Protein AF-A0A925IG98-F1 (afdb_monomer)

Radius of gyration: 24.29 Å; Cα contacts (8 Å, |Δi|>4): 171; chains: 1; bounding box: 47×58×49 Å

Mean predicted aligned error: 14.17 Å

Sequence (116 aa):
MDYAIVSVPAAPVRRKPMHRKEMVNQLLFGETVKVLKSKNELWVKIRSLHDNYEGWMTNTMLEAIDEDTATTRSSAPATCSTRGSASDSRPRSASPPARTRTCSGPKRPAWPKRPR

Secondary structure (DSSP, 8-state):
--EEEE-SSEEEEESSSSTTSPEEEEEETT-EEEEEEEETTTEEEEEETTT--EEEEEGGGEEEE-HHHHHHHHH-----------------------------PPPPPPPPPPP-

pLDDT: mean 79.11, std 19.5, range [42.62, 96.69]

Foldseek 3Di:
DFKKFFQDQKWFFFADQDPPGDGDDIDGGGFMWTWDDDDPQQKTWIATLQPRDIGITGPVRIDDDDPVSNVVSNPDDPPPPCPDDPPPPDDPDDDDPDPPPPPPDPDDDDDDDDDD

Structure (mmCIF, N/CA/C/O backbone):
data_AF-A0A925IG98-F1
#
_entry.id   AF-A0A925IG98-F1
#
loop_
_atom_site.group_PDB
_atom_site.id
_atom_site.type_symbol
_atom_site.label_atom_id
_atom_site.label_alt_id
_atom_site.label_comp_id
_atom_site.label_asym_id
_atom_site.label_entity_id
_atom_site.label_seq_id
_atom_site.pdbx_PDB_ins_code
_atom_site.Cartn_x
_atom_site.Cartn_y
_atom_site.Cartn_z
_atom_site.occupancy
_atom_site.B_iso_or_equiv
_atom_site.auth_seq_id
_atom_site.auth_comp_id
_atom_site.auth_asym_id
_atom_site.auth_atom_id
_atom_site.pdbx_PDB_model_num
ATOM 1 N N . MET A 1 1 ? 5.306 -7.776 13.174 1.00 74.38 1 MET A N 1
ATOM 2 C CA . MET A 1 1 ? 4.334 -6.737 12.788 1.00 74.38 1 MET A CA 1
ATOM 3 C C . MET A 1 1 ? 3.515 -7.328 11.664 1.00 74.38 1 MET A C 1
ATOM 5 O O . MET A 1 1 ? 4.107 -7.706 10.658 1.00 74.38 1 MET A O 1
ATOM 9 N N . ASP A 1 2 ? 2.213 -7.489 11.867 1.00 91.75 2 ASP A N 1
ATOM 10 C CA . ASP A 1 2 ? 1.343 -8.140 10.878 1.00 91.75 2 ASP A CA 1
ATOM 11 C C . ASP A 1 2 ? 0.605 -7.105 10.024 1.00 91.75 2 ASP A C 1
ATOM 13 O O . ASP A 1 2 ? 0.414 -7.307 8.823 1.00 91.75 2 ASP A O 1
ATOM 17 N N . TYR A 1 3 ? 0.300 -5.947 10.613 1.00 95.19 3 TYR A N 1
ATOM 18 C CA . TYR A 1 3 ? -0.303 -4.798 9.948 1.00 95.19 3 TYR A CA 1
ATOM 19 C C . TYR A 1 3 ? 0.533 -3.538 10.166 1.00 95.19 3 TYR A C 1
ATOM 21 O O . TYR A 1 3 ? 1.248 -3.393 11.162 1.00 95.19 3 TYR A O 1
ATOM 29 N N . ALA A 1 4 ? 0.467 -2.638 9.192 1.00 95.62 4 ALA A N 1
ATOM 30 C CA . ALA A 1 4 ? 1.141 -1.354 9.232 1.00 95.62 4 ALA A CA 1
ATOM 31 C C . ALA A 1 4 ? 0.330 -0.284 8.496 1.00 95.62 4 ALA A C 1
ATOM 33 O O . ALA A 1 4 ? -0.532 -0.586 7.667 1.00 95.62 4 ALA A O 1
ATOM 34 N N . ILE A 1 5 ? 0.633 0.973 8.797 1.00 95.38 5 ILE A N 1
ATOM 35 C CA . ILE A 1 5 ? 0.086 2.149 8.132 1.00 95.38 5 ILE A CA 1
ATOM 36 C C . ILE A 1 5 ? 1.209 2.957 7.492 1.00 95.38 5 ILE A C 1
ATOM 38 O O . ILE A 1 5 ? 2.336 2.994 7.989 1.00 95.38 5 ILE A O 1
ATOM 42 N N . VAL A 1 6 ? 0.909 3.601 6.371 1.00 96.25 6 VAL A N 1
ATOM 43 C CA . VAL A 1 6 ? 1.860 4.479 5.691 1.00 96.25 6 VAL A CA 1
ATOM 44 C C . VAL A 1 6 ? 1.914 5.836 6.398 1.00 96.25 6 VAL A C 1
ATOM 46 O O . VAL A 1 6 ? 0.909 6.547 6.466 1.00 96.25 6 VAL A O 1
ATOM 49 N N . SER A 1 7 ? 3.099 6.208 6.890 1.00 95.56 7 SER A N 1
ATOM 50 C CA . SER A 1 7 ? 3.336 7.457 7.635 1.00 95.56 7 SER A CA 1
ATOM 51 C C . SER A 1 7 ? 3.777 8.631 6.753 1.00 95.56 7 SER A C 1
ATOM 53 O O . SER A 1 7 ? 3.721 9.788 7.165 1.00 95.56 7 SER A O 1
ATOM 55 N N . VAL A 1 8 ? 4.194 8.356 5.516 1.00 96.00 8 VAL A N 1
ATOM 56 C CA . VAL A 1 8 ? 4.627 9.366 4.540 1.00 96.00 8 VAL A CA 1
ATOM 57 C C . VAL A 1 8 ? 3.501 9.736 3.568 1.00 96.00 8 VAL A C 1
ATOM 59 O O . VAL A 1 8 ? 2.661 8.893 3.268 1.00 96.00 8 VAL A O 1
ATOM 62 N N . PRO A 1 9 ? 3.488 10.960 3.002 1.00 95.81 9 PRO A N 1
ATOM 63 C CA . PRO A 1 9 ? 2.472 11.379 2.026 1.00 95.81 9 PRO A CA 1
ATOM 64 C C . PRO A 1 9 ? 2.384 10.453 0.808 1.00 95.81 9 PRO A C 1
ATOM 66 O O . PRO A 1 9 ? 1.305 10.255 0.259 1.00 95.81 9 PRO A O 1
ATOM 69 N N . ALA A 1 10 ? 3.523 9.900 0.394 1.00 95.12 10 ALA A N 1
ATOM 70 C CA . ALA A 1 10 ? 3.645 9.038 -0.766 1.00 95.12 10 ALA A CA 1
ATOM 71 C C . ALA A 1 10 ? 4.787 8.032 -0.566 1.00 95.12 10 ALA A C 1
ATOM 73 O O . ALA A 1 10 ? 5.961 8.411 -0.546 1.00 95.12 10 ALA A O 1
ATOM 74 N N . ALA A 1 11 ? 4.454 6.748 -0.462 1.00 96.00 11 ALA A N 1
ATOM 75 C CA . ALA A 1 11 ? 5.409 5.656 -0.329 1.00 96.00 11 ALA A CA 1
ATOM 76 C C . ALA A 1 11 ? 5.536 4.875 -1.651 1.00 96.00 11 ALA A C 1
ATOM 78 O O . ALA A 1 11 ? 4.560 4.288 -2.124 1.00 96.00 11 ALA A O 1
ATOM 79 N N . PRO A 1 12 ? 6.730 4.820 -2.269 1.00 96.00 12 PRO A N 1
ATOM 80 C CA . PRO A 1 12 ? 6.934 4.060 -3.494 1.00 96.00 12 PRO A CA 1
ATOM 81 C C . PRO A 1 12 ? 6.966 2.553 -3.214 1.00 96.00 12 PRO A C 1
ATOM 83 O O . PRO A 1 12 ? 7.787 2.068 -2.431 1.00 96.00 12 PRO A O 1
ATOM 86 N N . VAL A 1 13 ? 6.141 1.796 -3.934 1.00 96.25 13 VAL A N 1
ATOM 87 C CA . VAL A 1 13 ? 6.125 0.331 -3.903 1.00 96.25 13 VAL A CA 1
ATOM 88 C C . VAL A 1 13 ? 6.863 -0.209 -5.123 1.00 96.25 13 VAL A C 1
ATOM 90 O O . VAL A 1 13 ? 6.602 0.169 -6.265 1.00 96.25 13 VAL A O 1
ATOM 93 N N . ARG A 1 14 ? 7.813 -1.114 -4.895 1.00 96.38 14 ARG A N 1
ATOM 94 C CA . ARG A 1 14 ? 8.717 -1.654 -5.917 1.00 96.38 14 ARG A CA 1
ATOM 95 C C . ARG A 1 14 ? 8.493 -3.138 -6.149 1.00 96.38 14 ARG A C 1
ATOM 97 O O . ARG A 1 14 ? 8.143 -3.887 -5.243 1.00 96.38 14 ARG A O 1
ATOM 104 N N . ARG A 1 15 ? 8.807 -3.610 -7.358 1.00 95.69 15 ARG A N 1
ATOM 105 C CA . ARG A 1 15 ? 8.686 -5.040 -7.701 1.00 95.69 15 ARG A CA 1
ATOM 106 C C . ARG A 1 15 ? 9.668 -5.937 -6.937 1.00 95.69 15 ARG A C 1
ATOM 108 O O . ARG A 1 15 ? 9.424 -7.125 -6.746 1.00 95.69 15 ARG A O 1
ATOM 115 N N . LYS A 1 16 ? 10.820 -5.391 -6.542 1.00 95.50 16 LYS A N 1
ATOM 116 C CA . LYS A 1 16 ? 11.914 -6.104 -5.864 1.00 95.50 16 LYS A CA 1
ATOM 117 C C . LYS A 1 16 ? 12.524 -5.206 -4.773 1.00 95.50 16 LYS A C 1
ATOM 119 O O . LYS A 1 16 ? 12.468 -3.986 -4.928 1.00 95.50 16 LYS A O 1
ATOM 124 N N . PRO A 1 17 ? 13.163 -5.783 -3.737 1.00 94.50 17 PRO A N 1
ATOM 125 C CA . PRO A 1 17 ? 13.746 -5.050 -2.608 1.00 94.50 17 PRO A CA 1
ATOM 126 C C . PRO A 1 17 ? 15.081 -4.387 -2.984 1.00 94.50 17 PRO A C 1
ATOM 128 O O . PRO A 1 17 ? 16.147 -4.778 -2.518 1.00 94.50 17 PRO A O 1
ATOM 131 N N . MET A 1 18 ? 15.042 -3.455 -3.934 1.00 93.69 18 MET A N 1
ATOM 132 C CA . MET A 1 18 ? 16.194 -2.694 -4.418 1.00 93.69 18 MET A CA 1
ATOM 133 C C . MET A 1 18 ? 15.723 -1.346 -4.969 1.00 93.69 18 MET A C 1
ATOM 135 O O . MET A 1 18 ? 14.810 -1.299 -5.793 1.00 93.69 18 MET A O 1
ATOM 139 N N . HIS A 1 19 ? 16.418 -0.257 -4.634 1.00 91.62 19 HIS A N 1
ATOM 140 C CA . HIS A 1 19 ? 16.085 1.089 -5.131 1.00 91.62 19 HIS A CA 1
ATOM 141 C C . HIS A 1 19 ? 16.213 1.245 -6.654 1.00 91.62 19 HIS A C 1
ATOM 143 O O . HIS A 1 19 ? 15.540 2.076 -7.249 1.00 91.62 19 HIS A O 1
ATOM 149 N N . ARG A 1 20 ? 17.051 0.430 -7.306 1.00 93.81 20 ARG A N 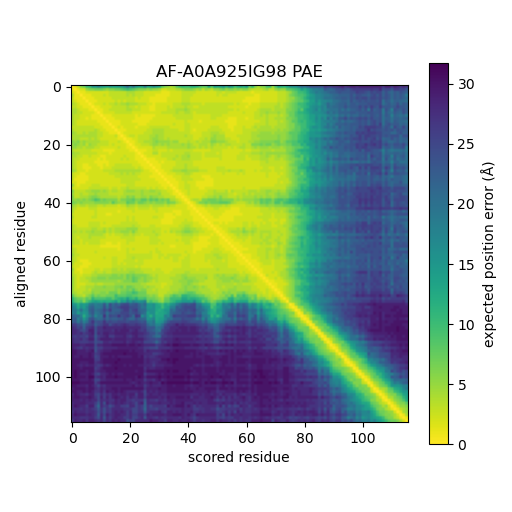1
ATOM 150 C CA . ARG A 1 20 ? 17.209 0.421 -8.771 1.00 93.81 20 ARG A CA 1
ATOM 151 C C . ARG A 1 20 ? 16.073 -0.284 -9.516 1.00 93.81 20 ARG A C 1
ATOM 153 O O . ARG A 1 20 ? 16.076 -0.303 -10.742 1.00 93.81 20 ARG A O 1
ATOM 160 N N . LYS A 1 21 ? 15.158 -0.949 -8.810 1.00 95.00 21 LYS A N 1
ATOM 161 C CA . LYS A 1 21 ? 14.089 -1.732 -9.437 1.00 95.00 21 LYS A CA 1
ATOM 162 C C . LYS A 1 21 ? 12.860 -0.877 -9.663 1.00 95.00 21 LYS A C 1
ATOM 164 O O . LYS A 1 21 ? 12.612 0.067 -8.919 1.00 95.00 21 LYS A O 1
ATOM 169 N N . GLU A 1 22 ? 12.121 -1.247 -10.697 1.00 95.50 22 GLU A N 1
ATOM 170 C CA . GLU A 1 22 ? 10.889 -0.596 -11.116 1.00 95.50 22 GLU A CA 1
ATOM 171 C C . GLU A 1 22 ? 9.936 -0.354 -9.939 1.00 95.50 22 GLU A C 1
ATOM 173 O O . GLU A 1 22 ? 9.711 -1.239 -9.100 1.00 95.50 22 GLU A O 1
ATOM 178 N N . MET A 1 23 ? 9.416 0.871 -9.892 1.00 95.88 23 MET A N 1
ATOM 179 C CA . MET A 1 23 ? 8.314 1.262 -9.027 1.00 95.88 23 MET A CA 1
ATOM 180 C C . MET A 1 23 ? 7.019 0.852 -9.722 1.00 95.88 23 MET A C 1
ATOM 182 O O . MET A 1 23 ? 6.788 1.249 -10.857 1.00 95.88 23 MET A O 1
ATOM 186 N N . VAL A 1 24 ? 6.226 0.019 -9.057 1.00 94.81 24 VAL A N 1
ATOM 187 C CA . VAL A 1 24 ? 5.024 -0.609 -9.624 1.00 94.81 24 VAL A CA 1
ATOM 188 C C . VAL A 1 24 ? 3.734 -0.004 -9.090 1.00 94.81 24 VAL A C 1
ATOM 190 O O . VAL A 1 24 ? 2.718 -0.084 -9.763 1.00 94.81 24 VAL A O 1
ATOM 193 N N . ASN A 1 25 ? 3.768 0.571 -7.888 1.00 94.44 25 ASN A N 1
ATOM 194 C CA . ASN A 1 25 ? 2.629 1.246 -7.279 1.00 94.44 25 ASN A CA 1
ATOM 195 C C . ASN A 1 25 ? 3.130 2.358 -6.339 1.00 94.44 25 ASN A C 1
ATOM 197 O O . ASN A 1 25 ? 4.325 2.433 -6.027 1.00 94.44 25 ASN A O 1
ATOM 201 N N . GLN A 1 26 ? 2.223 3.208 -5.882 1.00 93.94 26 GLN A N 1
ATOM 202 C CA . GLN A 1 26 ? 2.469 4.246 -4.893 1.00 93.94 26 GLN A CA 1
ATOM 203 C C . GLN A 1 26 ? 1.344 4.198 -3.866 1.00 93.94 26 GLN A C 1
ATOM 205 O O . GLN A 1 26 ? 0.183 4.317 -4.236 1.00 93.94 26 GLN A O 1
ATOM 210 N N . LEU A 1 27 ? 1.708 4.038 -2.596 1.00 95.00 27 LEU A N 1
ATOM 211 C CA . LEU A 1 27 ? 0.760 4.129 -1.492 1.00 95.00 27 LEU A CA 1
ATOM 212 C C . LEU A 1 27 ? 0.746 5.539 -0.920 1.00 95.00 27 LEU A C 1
ATOM 214 O O . LEU A 1 27 ? 1.764 6.238 -0.947 1.00 95.00 27 LEU A O 1
ATOM 218 N N . LEU A 1 28 ? -0.398 5.944 -0.395 1.00 94.75 28 LEU A N 1
ATOM 219 C CA . LEU A 1 28 ? -0.626 7.269 0.165 1.00 94.75 28 LEU A CA 1
ATOM 220 C C . LEU A 1 28 ? -0.675 7.237 1.692 1.00 94.75 28 LEU A C 1
ATOM 222 O O . LEU A 1 28 ? -0.842 6.191 2.320 1.00 94.75 28 LEU A O 1
ATOM 226 N N . PHE A 1 29 ? -0.518 8.414 2.294 1.00 94.69 29 PHE A N 1
ATOM 227 C CA . PHE A 1 29 ? -0.611 8.567 3.742 1.00 94.69 29 PHE A CA 1
ATOM 228 C C . PHE A 1 29 ? -1.926 8.013 4.292 1.00 94.69 29 PHE A C 1
ATOM 230 O O . PHE A 1 29 ? -3.008 8.322 3.790 1.00 94.69 29 PHE A O 1
ATOM 237 N N . GLY A 1 30 ? -1.823 7.247 5.376 1.00 92.44 30 GLY A N 1
ATOM 238 C CA . GLY A 1 30 ? -2.977 6.684 6.065 1.00 92.44 30 GLY A CA 1
ATOM 239 C C . GLY A 1 30 ? -3.523 5.395 5.450 1.00 92.44 30 GLY A C 1
ATOM 240 O O . GLY A 1 30 ? -4.422 4.798 6.045 1.00 92.44 30 GLY A O 1
ATOM 241 N N . GLU A 1 31 ? -2.978 4.935 4.320 1.00 93.50 31 GLU A N 1
ATOM 242 C CA . GLU A 1 31 ? -3.321 3.630 3.762 1.00 93.50 31 GLU A CA 1
ATOM 243 C C . GLU A 1 31 ? -2.794 2.501 4.646 1.00 93.50 31 GLU A C 1
ATOM 245 O O . GLU A 1 31 ? -1.676 2.547 5.172 1.00 93.50 31 GLU A O 1
ATOM 250 N N . THR A 1 32 ? -3.628 1.477 4.810 1.00 94.88 32 THR A N 1
ATOM 251 C CA . THR A 1 32 ? -3.343 0.325 5.657 1.00 94.88 32 THR A CA 1
ATOM 252 C C . THR A 1 32 ? -2.882 -0.855 4.814 1.00 94.88 32 THR A C 1
ATOM 254 O O . THR A 1 32 ? -3.433 -1.181 3.758 1.00 94.88 32 THR A O 1
ATOM 257 N N . VAL A 1 33 ? -1.827 -1.507 5.289 1.00 95.50 33 VAL A N 1
ATOM 258 C CA . VAL A 1 33 ? -1.173 -2.607 4.589 1.00 95.50 33 VAL A CA 1
ATOM 259 C C . VAL A 1 33 ? -0.961 -3.785 5.523 1.00 95.50 33 VAL A C 1
ATOM 261 O O . VAL A 1 33 ? -0.696 -3.634 6.715 1.00 95.50 33 VAL A O 1
ATOM 264 N N . LYS A 1 34 ? -1.035 -4.983 4.954 1.00 95.56 34 LYS A N 1
ATOM 265 C CA . LYS A 1 34 ? -0.625 -6.222 5.599 1.00 95.56 34 LYS A CA 1
ATOM 266 C C . LYS A 1 34 ? 0.825 -6.523 5.262 1.00 95.56 34 LYS A C 1
ATOM 268 O O . LYS A 1 34 ? 1.236 -6.464 4.101 1.00 95.56 34 LYS A O 1
ATOM 273 N N . VAL A 1 35 ? 1.603 -6.877 6.268 1.00 95.56 35 VAL A N 1
ATOM 274 C CA . VAL A 1 35 ? 3.021 -7.194 6.126 1.00 95.56 35 VAL A CA 1
ATOM 275 C C . VAL A 1 35 ? 3.165 -8.690 5.884 1.00 95.56 35 VAL A C 1
ATOM 277 O O . VAL A 1 35 ? 2.697 -9.507 6.665 1.00 95.56 35 VAL A O 1
ATOM 280 N N . LEU A 1 36 ? 3.791 -9.060 4.766 1.00 95.12 36 LEU A N 1
ATOM 281 C CA . LEU A 1 36 ? 3.946 -10.458 4.362 1.00 95.12 36 LEU A CA 1
ATOM 282 C C . LEU A 1 36 ? 5.319 -11.014 4.733 1.00 95.12 36 LEU A C 1
ATOM 284 O O . LEU A 1 36 ? 5.428 -12.141 5.207 1.00 95.12 36 LEU A O 1
ATOM 288 N N . LYS A 1 37 ? 6.388 -10.267 4.426 1.00 94.00 37 LYS A N 1
ATOM 289 C CA . LYS A 1 37 ? 7.778 -10.700 4.642 1.00 94.00 37 LYS A CA 1
ATOM 290 C C . LYS A 1 37 ? 8.674 -9.502 4.904 1.00 94.00 37 LYS A C 1
ATOM 292 O O . LYS A 1 37 ? 8.556 -8.502 4.208 1.00 94.00 37 LYS A O 1
ATOM 297 N N . SER A 1 38 ? 9.652 -9.654 5.785 1.00 93.19 38 SER A N 1
ATOM 298 C CA . SER A 1 38 ? 10.722 -8.671 5.976 1.00 93.19 38 SER A CA 1
ATOM 299 C C . SER A 1 38 ? 12.042 -9.228 5.445 1.00 93.19 38 SER A C 1
ATOM 301 O O . SER A 1 38 ? 12.326 -10.417 5.585 1.00 93.19 38 SER A O 1
ATOM 303 N N . LYS A 1 39 ? 12.844 -8.387 4.791 1.00 91.75 39 LYS A N 1
ATOM 304 C CA . LYS A 1 39 ? 14.159 -8.729 4.243 1.00 91.75 39 LYS A CA 1
ATOM 305 C C . LYS A 1 39 ? 15.177 -7.658 4.626 1.00 91.75 39 LYS A C 1
ATOM 307 O O . LYS A 1 39 ? 14.992 -6.487 4.305 1.00 91.75 39 LYS A O 1
ATOM 312 N N . ASN A 1 40 ? 16.288 -8.089 5.221 1.00 89.12 40 ASN A N 1
ATOM 313 C CA . ASN A 1 40 ? 17.427 -7.240 5.589 1.00 89.12 40 ASN A CA 1
ATOM 314 C C . ASN A 1 40 ? 17.041 -6.021 6.453 1.00 89.12 40 ASN A C 1
ATOM 316 O O . ASN A 1 40 ? 17.680 -4.985 6.310 1.00 89.12 40 ASN A O 1
ATOM 320 N N . GLU A 1 41 ? 15.970 -6.123 7.255 1.00 86.38 41 GLU A N 1
ATOM 321 C CA . GLU A 1 41 ? 15.395 -5.080 8.141 1.00 86.38 41 GLU A CA 1
ATOM 322 C C . GLU A 1 41 ? 14.867 -3.807 7.448 1.00 86.38 41 GLU A C 1
ATOM 324 O O . GLU A 1 41 ? 13.895 -3.203 7.902 1.00 86.38 41 GLU A O 1
ATOM 329 N N . LEU A 1 42 ? 15.451 -3.436 6.309 1.00 92.62 42 LEU A N 1
ATOM 330 C CA . LEU A 1 42 ? 15.120 -2.265 5.514 1.00 92.62 42 LEU A CA 1
ATOM 331 C C . LEU A 1 42 ? 13.912 -2.503 4.606 1.00 92.62 42 LEU A C 1
ATOM 333 O O . LEU A 1 42 ? 13.146 -1.577 4.359 1.00 92.62 42 LEU A O 1
ATOM 337 N N . TRP A 1 43 ? 13.755 -3.715 4.067 1.00 95.25 43 TRP A N 1
ATOM 338 C CA . TRP A 1 43 ? 12.747 -4.005 3.050 1.00 95.25 43 TRP A CA 1
ATOM 339 C C . TRP A 1 43 ? 11.615 -4.837 3.612 1.00 95.25 43 TRP A C 1
ATOM 341 O O . TRP A 1 43 ? 11.832 -5.895 4.197 1.00 95.25 43 TRP A O 1
ATOM 351 N N . VAL A 1 44 ? 10.395 -4.412 3.329 1.00 96.19 44 VAL A N 1
ATOM 352 C CA . VAL A 1 44 ? 9.186 -5.111 3.738 1.00 96.19 44 VAL A CA 1
ATOM 353 C C . VAL A 1 44 ? 8.355 -5.381 2.497 1.00 96.19 44 VAL A C 1
ATOM 355 O O . VAL A 1 44 ? 8.081 -4.478 1.705 1.00 96.19 44 VAL A O 1
ATOM 358 N N . LYS A 1 45 ? 7.995 -6.646 2.291 1.00 96.31 45 LYS A N 1
ATOM 359 C CA . LYS A 1 45 ? 6.984 -7.043 1.324 1.00 96.31 45 LYS A CA 1
ATOM 360 C C . LYS A 1 45 ? 5.625 -6.850 1.976 1.00 96.31 45 LYS A C 1
ATOM 362 O O . LYS A 1 45 ? 5.335 -7.475 2.995 1.00 96.31 45 LYS A O 1
ATOM 367 N N . ILE A 1 46 ? 4.811 -6.018 1.358 1.00 95.94 46 ILE A N 1
ATOM 368 C CA . ILE A 1 46 ? 3.488 -5.637 1.828 1.00 95.94 46 ILE A CA 1
ATOM 369 C C . ILE A 1 46 ? 2.414 -6.041 0.821 1.00 95.94 46 ILE A C 1
ATOM 371 O O . ILE A 1 46 ? 2.697 -6.243 -0.365 1.00 95.94 46 ILE A O 1
ATOM 375 N N . ARG A 1 47 ? 1.184 -6.125 1.316 1.00 95.69 47 ARG A N 1
ATOM 376 C CA . ARG A 1 47 ? -0.044 -6.228 0.538 1.00 95.69 47 ARG A CA 1
ATOM 377 C C . ARG A 1 47 ? -1.006 -5.151 1.009 1.00 95.69 47 ARG A C 1
ATOM 379 O O . ARG A 1 47 ? -1.326 -5.094 2.192 1.00 95.69 47 ARG A O 1
ATOM 386 N N . SER A 1 48 ? -1.451 -4.304 0.099 1.00 94.44 48 SER A N 1
ATOM 387 C CA . SER A 1 48 ? -2.442 -3.277 0.410 1.00 94.44 48 SER A CA 1
ATOM 388 C C . SER A 1 48 ? -3.796 -3.915 0.723 1.00 94.44 48 SER A C 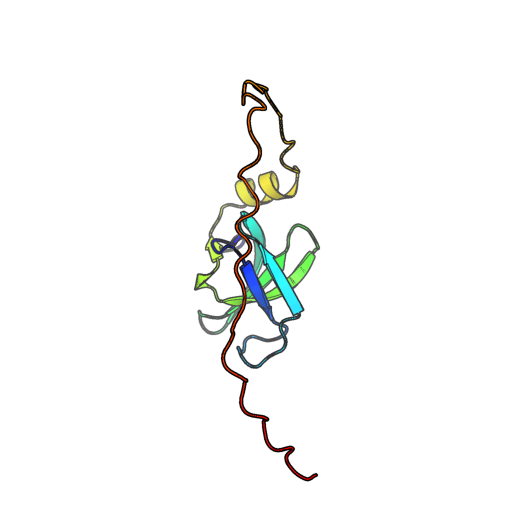1
ATOM 390 O O . SER A 1 48 ? -4.203 -4.876 0.067 1.00 94.44 48 SER A O 1
ATOM 392 N N . LEU A 1 49 ? -4.476 -3.412 1.758 1.00 93.00 49 LEU A N 1
ATOM 393 C CA . LEU A 1 49 ? -5.800 -3.906 2.149 1.00 93.00 49 LEU A CA 1
ATOM 394 C C . LEU A 1 49 ? -6.913 -3.385 1.231 1.00 93.00 49 LEU A C 1
ATOM 396 O O . LEU A 1 49 ? -7.974 -3.997 1.162 1.00 93.00 49 LEU A O 1
ATOM 400 N N . HIS A 1 50 ? -6.665 -2.290 0.509 1.00 89.31 50 HIS A N 1
ATOM 401 C CA . HIS A 1 50 ? -7.659 -1.643 -0.345 1.00 89.31 50 HIS A CA 1
ATOM 402 C C . HIS A 1 50 ? -7.777 -2.322 -1.719 1.00 89.31 50 HIS A C 1
ATOM 404 O O . HIS A 1 50 ? -8.858 -2.718 -2.144 1.00 89.31 50 HIS A O 1
ATOM 410 N N . ASP A 1 51 ? -6.653 -2.493 -2.414 1.00 88.62 51 ASP A N 1
ATOM 411 C CA . ASP A 1 51 ? -6.584 -3.002 -3.792 1.00 88.62 51 ASP A CA 1
ATOM 412 C C . ASP A 1 51 ? -5.943 -4.398 -3.895 1.00 88.62 51 ASP A C 1
ATOM 414 O O . ASP A 1 51 ? -5.814 -4.945 -4.989 1.00 88.62 51 ASP A O 1
ATOM 418 N N . ASN A 1 52 ? -5.552 -5.001 -2.766 1.00 92.25 52 ASN A N 1
ATOM 419 C CA . ASN A 1 52 ? -4.847 -6.285 -2.702 1.00 92.25 52 ASN A CA 1
ATOM 420 C C . ASN A 1 52 ? -3.511 -6.322 -3.462 1.00 92.25 52 ASN A C 1
ATOM 422 O O . ASN A 1 52 ? -2.968 -7.408 -3.689 1.00 92.25 52 ASN A O 1
ATOM 426 N N . TYR A 1 53 ? -2.950 -5.168 -3.830 1.00 94.56 53 TYR A N 1
ATOM 427 C CA . TYR A 1 53 ? -1.716 -5.122 -4.598 1.00 94.56 53 TYR A CA 1
ATOM 428 C C . TYR A 1 53 ? -0.500 -5.434 -3.722 1.00 94.56 53 TYR A C 1
ATOM 430 O O . TYR A 1 53 ? -0.402 -4.990 -2.575 1.00 94.56 53 TYR A O 1
ATOM 438 N N . GLU A 1 54 ? 0.453 -6.193 -4.269 1.00 95.94 54 GLU A N 1
ATOM 439 C CA . GLU A 1 54 ? 1.657 -6.618 -3.555 1.00 95.94 54 GLU A CA 1
ATOM 440 C C . GLU A 1 54 ? 2.921 -5.934 -4.073 1.00 95.94 54 GLU A C 1
ATOM 442 O O . GLU A 1 54 ? 3.146 -5.794 -5.277 1.00 95.94 54 GLU A O 1
ATOM 447 N N . GLY A 1 55 ? 3.836 -5.620 -3.159 1.00 95.94 55 GLY A N 1
ATOM 448 C CA . GLY A 1 55 ? 5.170 -5.175 -3.537 1.00 95.94 55 GLY A CA 1
ATOM 449 C C . GLY A 1 55 ? 6.095 -4.942 -2.355 1.00 95.94 55 GLY A C 1
ATOM 450 O O . GLY A 1 55 ? 5.800 -5.323 -1.228 1.00 95.94 55 GLY A O 1
ATOM 451 N N . TRP A 1 56 ? 7.261 -4.370 -2.637 1.00 96.69 56 TRP A N 1
ATOM 452 C CA . TRP A 1 56 ? 8.320 -4.112 -1.666 1.00 96.69 56 TRP A CA 1
ATOM 453 C C . TRP A 1 56 ? 8.439 -2.625 -1.369 1.00 96.69 56 TRP A C 1
ATOM 455 O O . TRP A 1 56 ? 8.510 -1.817 -2.293 1.00 96.69 56 TRP A O 1
ATOM 465 N N . MET A 1 57 ? 8.558 -2.279 -0.095 1.00 95.88 57 MET A N 1
ATOM 466 C CA . MET A 1 57 ? 8.776 -0.909 0.356 1.00 95.88 57 MET A CA 1
ATOM 467 C C . MET A 1 57 ? 9.789 -0.845 1.498 1.00 95.88 57 MET A C 1
ATOM 469 O O . MET A 1 57 ? 10.202 -1.875 2.036 1.00 95.88 57 MET A O 1
ATOM 473 N N . THR A 1 58 ? 10.215 0.369 1.832 1.00 95.50 58 THR A N 1
ATOM 474 C CA . THR A 1 58 ? 11.157 0.620 2.924 1.00 95.50 58 THR A CA 1
ATOM 475 C C . THR A 1 58 ? 10.420 0.632 4.262 1.00 95.50 58 THR A C 1
ATOM 477 O O . THR A 1 58 ? 9.412 1.321 4.393 1.00 95.50 58 THR A O 1
ATOM 480 N N . ASN A 1 59 ? 10.952 -0.065 5.264 1.00 94.19 59 ASN A N 1
ATOM 481 C CA . ASN A 1 59 ? 10.374 -0.163 6.606 1.00 94.19 59 ASN A CA 1
ATOM 482 C C . ASN A 1 59 ? 10.185 1.212 7.280 1.00 94.19 59 ASN A C 1
ATOM 484 O O . ASN A 1 59 ? 9.173 1.459 7.911 1.00 94.19 59 ASN A O 1
ATOM 488 N N . THR A 1 60 ? 11.100 2.161 7.058 1.00 94.25 60 THR A N 1
ATOM 489 C CA . THR A 1 60 ? 11.050 3.525 7.627 1.00 94.25 60 THR A CA 1
ATOM 490 C C . THR A 1 60 ? 9.806 4.334 7.231 1.00 94.25 60 THR A C 1
ATOM 492 O O . THR A 1 60 ? 9.500 5.338 7.861 1.00 94.25 60 THR A O 1
ATOM 495 N N . MET A 1 61 ? 9.108 3.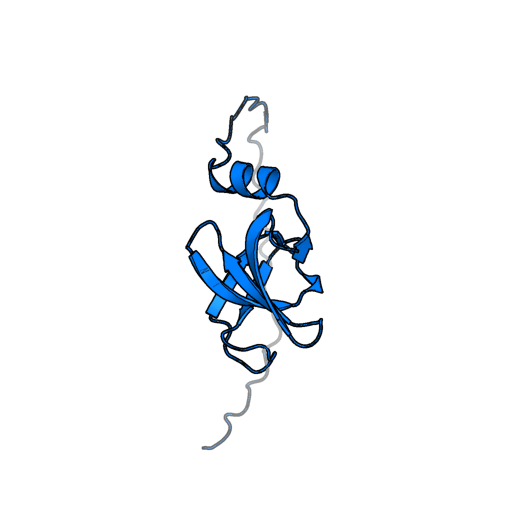936 6.164 1.00 95.12 61 MET A N 1
ATOM 496 C CA . MET A 1 61 ? 7.894 4.608 5.679 1.00 95.12 61 MET A CA 1
ATOM 497 C C . MET A 1 61 ? 6.608 4.021 6.276 1.00 95.12 61 MET A C 1
ATOM 499 O O . MET A 1 61 ? 5.513 4.475 5.941 1.00 95.12 61 MET A O 1
ATOM 503 N N . LEU A 1 62 ? 6.748 2.983 7.099 1.00 95.31 62 LEU A N 1
ATOM 504 C CA . LEU A 1 62 ? 5.662 2.257 7.729 1.00 95.31 62 LEU A CA 1
ATOM 505 C C . LEU A 1 62 ? 5.709 2.451 9.239 1.00 95.31 62 LEU A C 1
ATOM 507 O O . LEU A 1 62 ? 6.775 2.481 9.849 1.00 95.31 62 LEU A O 1
ATOM 511 N N . GLU A 1 63 ? 4.528 2.514 9.832 1.00 95.19 63 GLU A N 1
ATOM 512 C CA . GLU A 1 63 ? 4.330 2.481 11.273 1.00 95.19 63 GLU A CA 1
ATOM 513 C C . GLU A 1 63 ? 3.467 1.264 11.616 1.00 95.19 63 GLU A C 1
ATOM 515 O O . GLU A 1 63 ? 2.476 0.986 10.938 1.00 95.19 63 GLU A O 1
ATOM 520 N N . ALA A 1 64 ? 3.876 0.485 12.617 1.00 94.88 64 ALA A N 1
ATOM 521 C CA . ALA A 1 64 ? 3.142 -0.710 13.019 1.00 94.88 64 ALA A CA 1
ATOM 522 C C . ALA A 1 64 ? 1.813 -0.317 13.680 1.00 94.88 64 ALA A C 1
ATOM 524 O O . ALA A 1 64 ? 1.785 0.588 14.510 1.00 94.88 64 ALA A O 1
ATOM 525 N N . ILE A 1 65 ? 0.730 -1.007 13.319 1.00 94.94 65 ILE A N 1
ATOM 526 C CA . ILE A 1 65 ? -0.606 -0.771 13.883 1.00 94.94 65 ILE A CA 1
ATOM 527 C C . ILE A 1 65 ? -1.282 -2.087 14.260 1.00 94.94 65 ILE A C 1
ATOM 529 O O . ILE A 1 65 ? -0.945 -3.144 13.719 1.00 94.94 65 ILE A O 1
ATOM 533 N N . ASP A 1 66 ? -2.276 -1.996 15.138 1.00 94.25 66 ASP A N 1
ATOM 534 C CA . ASP A 1 66 ? -3.134 -3.120 15.504 1.00 94.25 66 ASP A CA 1
ATOM 535 C C . ASP A 1 66 ? -4.119 -3.481 14.379 1.00 94.25 66 ASP A C 1
ATOM 537 O O . ASP A 1 66 ? -4.531 -2.637 13.571 1.00 94.25 66 ASP A O 1
ATOM 541 N N . GLU A 1 67 ? -4.537 -4.747 14.349 1.00 91.00 67 GLU A N 1
ATOM 542 C CA . GLU A 1 67 ? -5.456 -5.292 13.340 1.00 91.00 67 GLU A CA 1
ATOM 543 C C . GLU A 1 67 ? -6.833 -4.608 13.351 1.00 91.00 67 GLU A C 1
ATOM 545 O O . GLU A 1 67 ? -7.393 -4.321 12.287 1.00 91.00 67 GLU A O 1
ATOM 550 N N . ASP A 1 68 ? -7.349 -4.264 14.533 1.00 90.44 68 ASP A N 1
ATOM 551 C CA . ASP A 1 68 ? -8.638 -3.579 14.689 1.00 90.44 68 ASP A CA 1
ATOM 552 C C . ASP A 1 68 ? -8.638 -2.219 13.979 1.00 90.44 68 ASP A C 1
ATOM 554 O O . ASP A 1 68 ? -9.575 -1.854 13.255 1.00 90.44 68 ASP A O 1
ATOM 558 N N . THR A 1 69 ? -7.533 -1.482 14.121 1.00 89.69 69 THR A N 1
ATOM 559 C CA . THR A 1 69 ? -7.343 -0.177 13.477 1.00 89.69 69 THR A CA 1
ATOM 560 C C . THR A 1 69 ? -7.218 -0.330 11.962 1.00 89.69 69 THR A C 1
ATOM 562 O O . THR A 1 69 ? -7.794 0.463 11.210 1.00 89.69 69 THR A O 1
ATOM 565 N N . ALA A 1 70 ? -6.500 -1.359 11.501 1.00 89.38 70 ALA A N 1
ATOM 566 C CA . ALA A 1 70 ? -6.326 -1.640 10.078 1.00 89.38 70 ALA A CA 1
ATOM 567 C C . ALA A 1 70 ? -7.664 -1.959 9.390 1.00 89.38 70 ALA A C 1
ATOM 569 O O . ALA A 1 70 ? -7.969 -1.409 8.326 1.00 89.38 70 ALA A O 1
ATOM 570 N N . THR A 1 71 ? -8.481 -2.793 10.037 1.00 87.44 71 THR A N 1
ATOM 571 C CA . THR A 1 71 ? -9.787 -3.248 9.539 1.00 87.44 71 THR A CA 1
ATOM 572 C C . THR A 1 71 ? -10.800 -2.106 9.495 1.00 87.44 71 THR A C 1
ATOM 574 O O . THR A 1 71 ? -11.466 -1.897 8.475 1.00 87.44 71 THR A O 1
ATOM 577 N N . THR A 1 72 ? -10.860 -1.296 10.556 1.00 88.31 72 THR A N 1
ATOM 578 C CA . THR A 1 72 ? -11.771 -0.142 10.645 1.00 88.31 72 THR A CA 1
ATOM 579 C C . THR A 1 72 ? -11.522 0.868 9.520 1.00 88.31 72 THR A C 1
ATOM 581 O O . THR A 1 72 ? -12.459 1.345 8.888 1.00 88.31 72 THR A O 1
ATOM 584 N N . ARG A 1 73 ? -10.252 1.162 9.211 1.00 81.81 73 ARG A N 1
ATOM 585 C CA . ARG A 1 73 ? -9.883 2.109 8.143 1.00 81.81 73 ARG A CA 1
ATOM 586 C C . ARG A 1 73 ? -10.108 1.554 6.739 1.00 81.81 73 ARG A C 1
ATOM 588 O O . ARG A 1 73 ? -10.420 2.318 5.834 1.00 81.81 73 ARG A O 1
ATOM 595 N N . SER A 1 74 ? -9.962 0.242 6.556 1.00 78.06 74 SER A N 1
ATOM 596 C CA . SER A 1 74 ? -10.177 -0.399 5.252 1.00 78.06 74 SER A CA 1
ATOM 597 C C . SER A 1 74 ? -11.653 -0.467 4.834 1.00 78.06 74 SER A C 1
ATOM 599 O O . SER A 1 74 ? -11.946 -0.545 3.645 1.00 78.06 74 SER A O 1
ATOM 601 N N . SER A 1 75 ? -12.582 -0.431 5.795 1.00 65.81 75 SER A N 1
ATOM 602 C CA . SER A 1 75 ? -14.005 -0.727 5.574 1.00 65.81 75 SER A CA 1
ATOM 603 C C . SER A 1 75 ? -14.903 0.501 5.390 1.00 65.81 75 SER A C 1
ATOM 605 O O . SER A 1 75 ? -16.059 0.341 5.001 1.00 65.81 75 SER A O 1
ATOM 607 N N . ALA A 1 76 ? -14.402 1.721 5.604 1.00 57.00 76 ALA A N 1
ATOM 608 C CA . ALA A 1 76 ? -15.214 2.928 5.485 1.00 57.00 76 ALA A CA 1
ATOM 609 C C . ALA A 1 76 ? -14.486 4.034 4.703 1.00 57.00 76 ALA A C 1
ATOM 611 O O . ALA A 1 76 ? -13.492 4.572 5.198 1.00 57.00 76 ALA A O 1
ATOM 612 N N . PRO A 1 77 ? -14.985 4.464 3.525 1.00 59.47 77 PRO A N 1
ATOM 613 C CA . PRO A 1 77 ? -14.597 5.765 3.009 1.00 59.47 77 PRO A CA 1
ATOM 614 C C . PRO A 1 77 ? -15.080 6.797 4.027 1.00 59.47 77 PRO A C 1
ATOM 616 O O . PRO A 1 77 ? -16.257 6.800 4.400 1.00 59.47 77 PRO A O 1
ATOM 619 N N . ALA A 1 78 ? -14.174 7.651 4.506 1.00 55.09 78 ALA A N 1
ATOM 620 C CA . ALA A 1 78 ? -14.543 8.780 5.342 1.00 55.09 78 ALA A CA 1
ATOM 621 C C . ALA A 1 78 ? -15.606 9.583 4.585 1.00 55.09 78 ALA A C 1
ATOM 623 O O . ALA A 1 78 ? -15.310 10.304 3.633 1.00 55.09 78 ALA A O 1
ATOM 624 N N . THR A 1 79 ? -16.868 9.406 4.975 1.00 45.59 79 THR A N 1
ATOM 625 C CA . THR A 1 79 ? -17.949 10.243 4.482 1.00 45.59 79 THR A CA 1
ATOM 626 C C . THR A 1 79 ? -17.568 11.637 4.934 1.00 45.59 79 THR A C 1
ATOM 628 O O . THR A 1 79 ? -17.483 11.892 6.136 1.00 45.59 79 THR A O 1
ATOM 631 N N . CYS A 1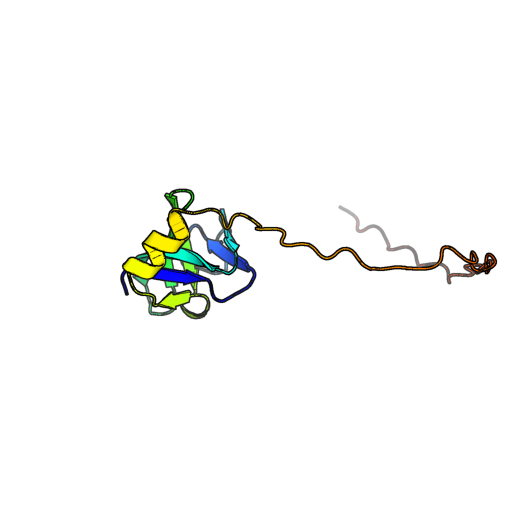 80 ? -17.254 12.518 3.984 1.00 42.62 80 CYS A N 1
ATOM 632 C CA . CYS A 1 80 ? -17.086 13.932 4.263 1.00 42.62 80 CYS A CA 1
ATOM 633 C C . CYS A 1 80 ? -18.440 14.417 4.780 1.00 42.62 80 CYS A C 1
ATOM 635 O O . CYS A 1 80 ? -19.318 14.797 4.010 1.00 42.62 80 CYS A O 1
ATOM 637 N N . SER A 1 81 ? -18.656 14.332 6.091 1.00 48.38 81 SER A N 1
ATOM 638 C CA . SER A 1 81 ? -19.795 14.958 6.731 1.00 48.38 81 SER A CA 1
ATOM 639 C C . SER A 1 81 ? -19.499 16.447 6.699 1.00 48.38 81 SER A C 1
ATOM 641 O O . SER A 1 81 ? -18.896 16.997 7.622 1.00 48.38 81 SER A O 1
ATOM 643 N N . THR A 1 82 ? -19.852 17.088 5.587 1.00 52.59 82 THR A N 1
ATOM 644 C CA . THR A 1 82 ? -19.871 18.536 5.461 1.00 52.59 82 THR A CA 1
ATOM 645 C C . THR A 1 82 ? -20.904 19.048 6.456 1.00 52.59 82 THR A C 1
ATOM 647 O O . THR A 1 82 ? -22.082 19.191 6.145 1.00 52.59 82 THR A O 1
ATOM 650 N N . ARG A 1 83 ? -20.487 19.287 7.698 1.00 50.53 83 ARG A N 1
ATOM 651 C CA . ARG A 1 83 ? -21.254 20.144 8.589 1.00 50.53 83 ARG A CA 1
ATOM 652 C C . ARG A 1 83 ? -20.847 21.565 8.220 1.00 50.53 83 ARG A C 1
ATOM 654 O O . ARG A 1 83 ? -19.691 21.936 8.400 1.00 50.53 83 ARG A O 1
ATOM 661 N N . GLY A 1 84 ? -21.778 22.291 7.598 1.00 49.47 84 GLY A N 1
ATOM 662 C CA . GLY A 1 84 ? -21.612 23.685 7.190 1.00 49.47 84 GLY A CA 1
ATOM 663 C C . GLY A 1 84 ? -20.964 24.525 8.293 1.00 49.47 84 GLY A C 1
ATOM 664 O O . GLY A 1 84 ? -21.178 24.311 9.482 1.00 49.47 84 GLY A O 1
ATOM 665 N N . SER A 1 85 ? -20.141 25.499 7.936 1.00 48.22 85 SER A N 1
ATOM 666 C CA . SER A 1 85 ? -20.688 26.830 7.692 1.00 48.22 85 SER A CA 1
ATOM 667 C C . SER A 1 85 ? -19.916 27.531 6.582 1.00 48.22 85 SER A C 1
ATOM 669 O O . SER A 1 85 ? -18.791 27.986 6.766 1.00 48.22 85 SER A O 1
ATOM 671 N N . ALA A 1 86 ? -20.553 27.632 5.418 1.00 53.62 86 ALA A N 1
ATOM 672 C CA . ALA A 1 86 ? -20.222 28.659 4.451 1.00 53.62 86 ALA A CA 1
ATOM 673 C C . ALA A 1 86 ? -20.696 30.005 5.019 1.00 53.62 86 ALA A C 1
ATOM 675 O O . ALA A 1 86 ? -21.859 30.372 4.889 1.00 53.62 86 ALA A O 1
ATOM 676 N N . SER A 1 87 ? -19.791 30.734 5.659 1.00 53.97 87 SER A N 1
ATOM 677 C CA . SER A 1 87 ? -19.918 32.178 5.847 1.00 53.97 87 SER A CA 1
ATOM 678 C C . SER A 1 87 ? -18.580 32.831 5.516 1.00 53.97 87 SER A C 1
ATOM 680 O O . SER A 1 87 ? -17.960 33.467 6.361 1.00 53.97 87 SER A O 1
ATOM 682 N N . ASP A 1 88 ? -18.108 32.634 4.283 1.00 51.62 88 ASP A N 1
ATOM 683 C CA . ASP A 1 88 ? -17.094 33.517 3.707 1.00 51.62 88 ASP A CA 1
ATOM 684 C C . ASP A 1 88 ? -17.833 34.605 2.922 1.00 51.62 88 ASP A C 1
ATOM 686 O O . ASP A 1 88 ? -18.066 34.513 1.715 1.00 51.62 88 ASP A O 1
ATOM 690 N N . SER A 1 89 ? -18.300 35.623 3.642 1.00 52.38 89 SER A N 1
ATOM 691 C CA . SER A 1 89 ? -18.781 36.866 3.049 1.00 52.38 89 SER A CA 1
ATOM 692 C C . SER A 1 89 ? -17.582 37.657 2.524 1.00 52.38 89 SER A C 1
ATOM 694 O O . SER A 1 89 ? -17.163 38.649 3.118 1.00 52.38 89 SER A O 1
ATOM 696 N N . ARG A 1 90 ? -17.011 37.215 1.399 1.00 53.56 90 ARG A N 1
ATOM 697 C CA . ARG A 1 90 ? -16.079 38.027 0.611 1.00 53.56 90 ARG A CA 1
ATOM 698 C C . ARG A 1 90 ? -16.870 39.066 -0.187 1.00 53.56 90 ARG A C 1
ATOM 700 O O . ARG A 1 90 ? -17.673 38.675 -1.040 1.00 53.56 90 ARG A O 1
ATOM 707 N N . PRO A 1 91 ? -16.644 40.376 0.006 1.00 48.50 91 PRO A N 1
ATOM 708 C CA . PRO A 1 91 ? -17.193 41.369 -0.900 1.00 48.50 91 PRO A CA 1
ATOM 709 C C . PRO A 1 91 ? -16.554 41.202 -2.285 1.00 48.50 91 PRO A C 1
ATOM 711 O O . PRO A 1 91 ? -15.332 41.211 -2.444 1.00 48.50 91 PRO A O 1
ATOM 714 N N . ARG A 1 92 ? -17.399 41.055 -3.310 1.00 56.69 92 ARG A N 1
ATOM 715 C CA . ARG A 1 92 ? -17.008 41.271 -4.706 1.00 56.69 92 ARG A CA 1
ATOM 716 C C . ARG A 1 92 ? -16.764 42.766 -4.887 1.00 56.69 92 ARG A C 1
ATOM 718 O O . ARG A 1 92 ? -17.689 43.496 -5.222 1.00 56.69 92 ARG A O 1
ATOM 725 N N . SER A 1 93 ? -15.542 43.237 -4.679 1.00 55.34 93 SER A N 1
ATOM 726 C CA . SER A 1 93 ? -15.194 44.591 -5.105 1.00 55.34 93 SER A CA 1
ATOM 727 C C . SER A 1 93 ? -13.747 44.704 -5.563 1.00 55.34 93 SER A C 1
ATOM 729 O O . SER A 1 93 ? -12.820 44.443 -4.803 1.00 55.34 93 SER A O 1
ATOM 731 N N . ALA A 1 94 ? -13.638 45.187 -6.800 1.00 51.72 94 ALA A N 1
ATOM 732 C CA . ALA A 1 94 ? -12.482 45.749 -7.484 1.00 51.72 94 ALA A CA 1
ATOM 733 C C . ALA A 1 94 ? -11.435 44.769 -8.039 1.00 51.72 94 ALA A C 1
ATOM 735 O O . ALA A 1 94 ? -10.524 44.294 -7.364 1.00 51.72 94 ALA A O 1
ATOM 736 N N . SER A 1 95 ? -11.539 44.565 -9.354 1.00 54.12 95 SER A N 1
ATOM 737 C CA . SER A 1 95 ? -10.439 44.180 -10.234 1.00 54.12 95 SER A CA 1
ATOM 738 C C . SER A 1 95 ? -9.186 45.028 -9.956 1.00 54.12 95 SER A C 1
ATOM 740 O O . SER A 1 95 ? -9.295 46.255 -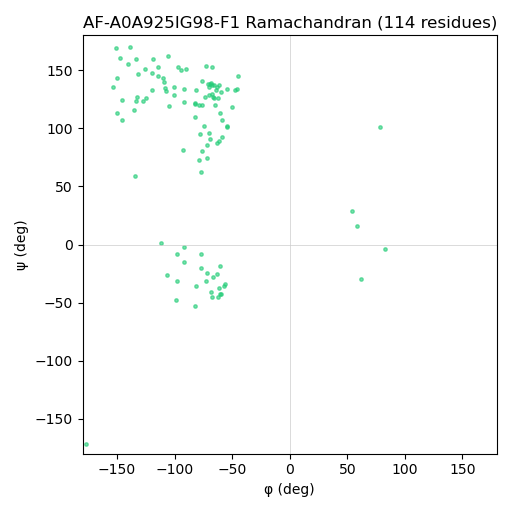9.904 1.00 54.12 95 SER A O 1
ATOM 742 N N . PRO A 1 96 ? -7.986 44.434 -9.852 1.00 58.53 96 PRO A N 1
ATOM 743 C CA . PRO A 1 96 ? -6.755 45.206 -9.923 1.00 58.53 96 PRO A CA 1
ATOM 744 C C . PRO A 1 96 ? -6.569 45.732 -11.358 1.00 58.53 96 PRO A C 1
ATOM 746 O O . PRO A 1 96 ? -6.816 44.980 -12.308 1.00 58.53 96 PRO A O 1
ATOM 749 N N . PRO A 1 97 ? -6.134 46.991 -11.567 1.00 50.38 97 PRO A N 1
ATOM 750 C CA . PRO A 1 97 ? -5.829 47.474 -12.905 1.00 50.38 97 PRO A CA 1
ATOM 751 C C . PRO A 1 97 ? -4.697 46.642 -13.512 1.00 50.38 97 PRO A C 1
ATOM 753 O O . PRO A 1 97 ? -3.708 46.312 -12.849 1.00 50.38 97 PRO A O 1
ATOM 756 N N . ALA A 1 98 ? -4.866 46.302 -14.789 1.00 50.66 98 ALA A N 1
ATOM 757 C CA . ALA A 1 98 ? -3.912 45.553 -15.587 1.00 50.66 98 ALA A CA 1
ATOM 758 C C . ALA A 1 98 ? -2.539 46.238 -15.560 1.00 50.66 98 ALA A C 1
ATOM 760 O O . ALA A 1 98 ? -2.286 47.210 -16.268 1.00 50.66 98 ALA A O 1
ATOM 761 N N . ARG A 1 99 ? -1.622 45.715 -14.743 1.00 46.56 99 ARG A N 1
ATOM 762 C CA . ARG A 1 99 ? -0.216 46.102 -14.804 1.00 46.56 99 ARG A CA 1
ATOM 763 C C . ARG A 1 99 ? 0.386 45.366 -15.994 1.00 46.56 99 ARG A C 1
ATOM 765 O O . ARG A 1 99 ? 0.771 44.204 -15.880 1.00 46.56 99 ARG A O 1
ATOM 772 N N . THR A 1 100 ? 0.441 46.028 -17.146 1.00 49.84 100 THR A N 1
ATOM 773 C CA . THR A 1 100 ? 1.216 45.576 -18.305 1.00 49.84 100 THR A CA 1
ATOM 774 C C . THR A 1 100 ? 2.682 45.464 -17.890 1.00 49.84 100 THR A C 1
ATOM 776 O O . THR A 1 100 ? 3.433 46.437 -17.914 1.00 49.84 100 THR A O 1
ATOM 779 N N . ARG A 1 101 ? 3.106 44.274 -17.454 1.00 44.41 101 ARG A N 1
ATOM 780 C CA . ARG A 1 101 ? 4.525 43.931 -17.384 1.00 44.41 101 ARG A CA 1
ATOM 781 C C . ARG A 1 101 ? 4.965 43.680 -18.818 1.00 44.41 101 ARG A C 1
ATOM 783 O O . ARG A 1 101 ? 4.673 42.631 -19.383 1.00 44.41 101 ARG A O 1
ATOM 790 N N . THR A 1 102 ? 5.643 44.651 -19.413 1.00 53.41 102 THR A N 1
ATOM 791 C CA . THR A 1 102 ? 6.482 44.404 -20.581 1.00 53.41 102 THR A CA 1
ATOM 792 C C . THR A 1 102 ? 7.535 43.376 -20.171 1.00 53.41 102 THR A C 1
ATOM 794 O O . THR A 1 102 ? 8.431 43.641 -19.374 1.00 53.41 102 THR A O 1
ATOM 797 N N . CYS A 1 103 ? 7.385 42.148 -20.656 1.00 46.91 103 CYS A N 1
ATOM 798 C CA . CYS A 1 103 ? 8.394 41.112 -20.505 1.00 46.91 103 CYS A CA 1
ATOM 799 C C . CYS A 1 103 ? 9.533 41.391 -21.494 1.00 46.91 103 CYS A C 1
ATOM 801 O O . CYS A 1 103 ? 9.600 40.770 -22.551 1.00 46.91 103 CYS A O 1
ATOM 803 N N . SER A 1 104 ? 10.451 42.300 -21.165 1.00 57.25 104 SER A N 1
ATOM 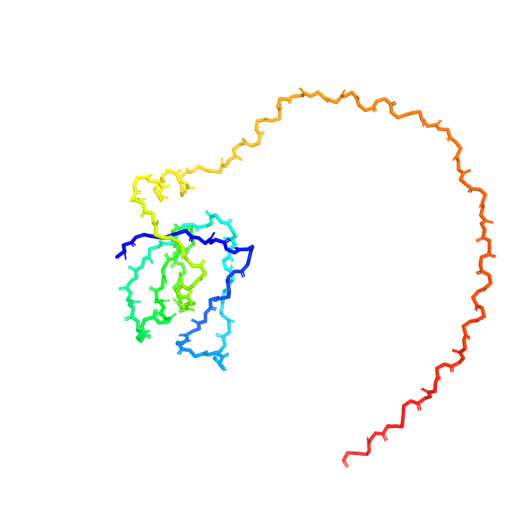804 C CA . SER A 1 104 ? 11.792 42.284 -21.759 1.00 57.25 104 SER A CA 1
ATOM 805 C C . SER A 1 104 ? 12.626 41.213 -21.049 1.00 57.25 104 SER A C 1
ATOM 807 O O . SER A 1 104 ? 13.483 41.488 -20.214 1.00 57.25 104 SER A O 1
ATOM 809 N N . GLY A 1 105 ? 12.327 39.945 -21.339 1.00 53.47 105 GLY A N 1
ATOM 810 C CA . GLY A 1 105 ? 13.182 38.838 -20.918 1.00 53.47 105 GLY A CA 1
ATOM 811 C C . GLY A 1 105 ? 14.487 38.840 -21.729 1.00 53.47 105 GLY A C 1
ATOM 812 O O . GLY A 1 105 ? 14.432 39.049 -22.943 1.00 53.47 105 GLY A O 1
ATOM 813 N N . PRO A 1 106 ? 15.661 38.596 -21.120 1.00 57.75 106 PRO A N 1
ATOM 814 C CA . PRO A 1 106 ? 16.889 38.410 -21.882 1.00 57.75 106 PRO A CA 1
ATOM 815 C C . PRO A 1 106 ? 16.764 37.168 -22.780 1.00 57.75 106 PRO A C 1
ATOM 817 O O . PRO A 1 106 ? 16.279 36.118 -22.350 1.00 57.75 106 PRO A O 1
ATOM 820 N N . LYS A 1 107 ? 17.192 37.296 -24.046 1.00 57.00 107 LYS A N 1
ATOM 821 C CA . LYS A 1 107 ? 17.263 36.196 -25.023 1.00 57.00 107 LYS A CA 1
ATOM 822 C C . LYS A 1 107 ? 17.994 35.001 -24.397 1.00 57.00 107 LYS A C 1
ATOM 824 O O . LYS A 1 107 ? 19.169 35.102 -24.056 1.00 57.00 107 LYS A O 1
ATOM 829 N N . ARG A 1 108 ? 17.309 33.859 -24.280 1.00 52.06 108 ARG A N 1
ATOM 830 C CA . ARG A 1 108 ? 17.934 32.575 -23.926 1.00 52.06 108 ARG A CA 1
ATOM 831 C C . ARG A 1 108 ? 18.991 32.224 -24.988 1.00 52.06 108 ARG A C 1
ATOM 833 O O . ARG A 1 108 ? 18.653 32.274 -26.172 1.00 52.06 108 ARG A O 1
ATOM 840 N N . PRO A 1 109 ? 20.228 31.850 -24.620 1.00 58.44 109 PRO A N 1
ATOM 841 C CA . PRO A 1 109 ? 21.182 31.335 -25.593 1.00 58.44 109 PRO A CA 1
ATOM 842 C C . PRO A 1 109 ? 20.693 29.989 -26.145 1.00 58.44 109 PRO A C 1
ATOM 844 O O . PRO A 1 109 ? 20.170 29.144 -25.412 1.00 58.44 109 PRO A O 1
ATOM 847 N N . ALA A 1 110 ? 20.824 29.819 -27.460 1.00 66.88 110 ALA A N 1
ATOM 848 C CA . ALA A 1 110 ? 20.462 28.598 -28.163 1.00 66.88 110 ALA A CA 1
ATOM 849 C C . ALA A 1 110 ? 21.393 27.453 -27.736 1.00 66.88 110 ALA A C 1
ATOM 851 O O . ALA A 1 110 ? 22.614 27.579 -27.800 1.00 66.88 110 ALA A O 1
ATOM 852 N N . TRP A 1 111 ? 20.818 26.330 -27.310 1.00 50.62 111 TRP A N 1
ATOM 853 C CA . TRP A 1 111 ? 21.581 25.115 -27.033 1.00 50.62 111 TRP A CA 1
ATOM 854 C C . TRP A 1 111 ? 22.084 24.514 -28.355 1.00 50.62 111 TRP A C 1
ATOM 856 O O . TRP A 1 111 ? 21.267 24.306 -29.259 1.00 50.62 111 TRP A O 1
ATOM 866 N N . PRO A 1 112 ? 23.387 24.209 -28.503 1.00 62.28 112 PRO A N 1
ATOM 867 C CA . PRO A 1 112 ? 23.878 23.547 -29.702 1.00 62.28 112 PRO A CA 1
ATOM 868 C C . PRO A 1 112 ? 23.319 22.122 -29.766 1.00 62.28 112 PRO A C 1
ATOM 870 O O . PRO A 1 112 ? 23.387 21.357 -28.799 1.00 62.28 112 PRO A O 1
ATOM 873 N N . LYS A 1 113 ? 22.742 21.761 -30.917 1.00 64.69 113 LYS A N 1
ATOM 874 C CA . LYS A 1 113 ? 22.282 20.397 -31.186 1.00 64.69 113 LYS A CA 1
ATOM 875 C C . LYS A 1 113 ? 23.500 19.471 -31.212 1.00 64.69 113 LYS A C 1
ATOM 877 O O . LYS A 1 113 ? 24.403 19.669 -32.020 1.00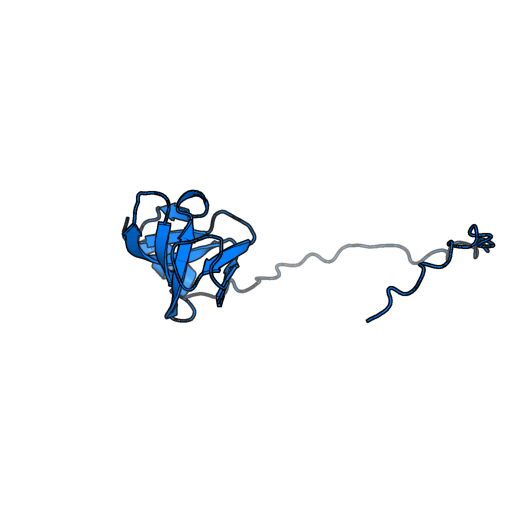 64.69 113 LYS A O 1
ATOM 882 N N . ARG A 1 114 ? 23.524 18.469 -30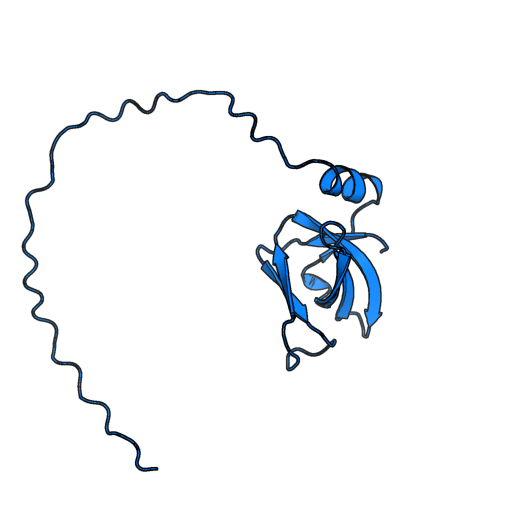.329 1.00 55.47 114 ARG A N 1
ATOM 883 C CA . ARG A 1 114 ? 24.525 17.394 -30.373 1.00 55.47 114 ARG A CA 1
ATOM 884 C C . ARG A 1 114 ? 24.342 16.585 -31.669 1.00 55.47 114 ARG A C 1
ATOM 886 O O . ARG A 1 114 ? 23.196 16.244 -31.975 1.00 55.47 114 ARG A O 1
ATOM 893 N N . PRO A 1 115 ? 25.413 16.289 -32.426 1.00 65.88 115 PRO A N 1
ATOM 894 C CA . PRO A 1 115 ? 25.330 15.367 -33.552 1.00 65.88 115 PRO A CA 1
ATOM 895 C C . PRO A 1 115 ? 25.058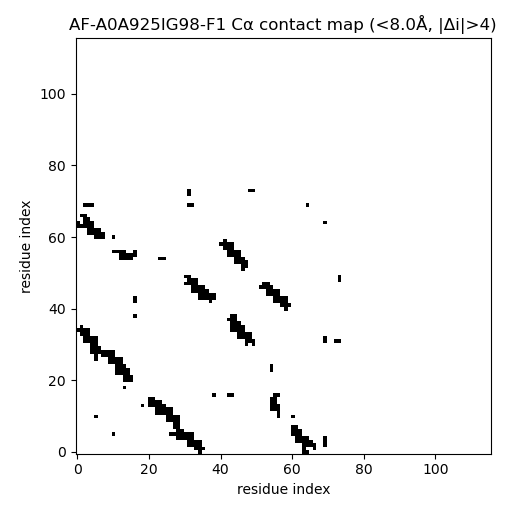 13.939 -33.057 1.00 65.88 115 PRO A C 1
ATOM 897 O O . PRO A 1 115 ? 25.358 13.613 -31.905 1.00 65.88 115 PRO A O 1
ATOM 900 N N . ARG A 1 116 ? 24.418 13.147 -33.923 1.00 58.47 116 ARG A N 1
ATOM 901 C CA . ARG A 1 116 ? 24.102 11.731 -33.699 1.00 58.47 116 ARG A CA 1
ATOM 902 C C . ARG A 1 116 ? 25.353 10.868 -33.743 1.00 58.47 116 ARG A C 1
ATOM 904 O O . ARG A 1 116 ? 26.231 11.191 -34.571 1.00 58.47 116 ARG A O 1
#

Nearest PDB structures (foldseek):
  8dgq-assembly2_B  TM=7.837E-01  e=6.393E-03  Homo sapiens
  7pvx-assembly2_C  TM=7.646E-01  e=9.694E-03  Gallus gallus
  1fyn-assembly1_A  TM=6.974E-01  e=3.323E-03  Homo sapiens
  4rty-assembly1_A  TM=7.056E-01  e=1.305E-02  Gallus gallus
  7ner-assembly1_A  TM=7.527E-01  e=2.511E-02  Gallus gallus

Solvent-accessible surface area (backbone atoms only — not comparable to full-atom values): 7432 Å² total; per-residue (Å²): 120,60,28,30,30,29,75,36,76,67,43,68,24,14,77,44,89,47,91,90,42,60,72,77,50,73,47,43,52,73,44,39,30,37,49,76,48,78,48,91,82,48,28,28,34,36,29,35,65,81,80,64,51,72,33,19,33,58,42,91,45,48,41,80,48,58,66,71,62,44,52,57,60,66,74,48,81,82,72,81,76,80,71,80,80,92,75,80,84,70,79,93,74,79,84,77,79,85,76,81,73,81,80,83,69,81,82,77,82,83,79,82,81,80,82,132